Protein AF-A0A377K2G5-F1 (afdb_monomer)

Radius of gyration: 17.5 Å; Cα contacts (8 Å, |Δi|>4): 407; chains: 1; bounding box: 40×29×50 Å

Secondary structure (DSSP, 8-state):
-EEEEEEEEEEEE-SSEEEEEEEEEEEETTEEEEEEEEEEEEEETTEEEEEEEEEEEETTT--EEEEEEEEEE-SSEEEEEEEEEE-S--EE-SSSTT-EE-PPEEEEEEEEEEETTEEEEEEEEEEEEEESSSB-SS-TT--BSS-EEEEEEEEE-SS-GGGGTT--------

Structure (mmCIF, N/CA/C/O backbone):
data_AF-A0A377K2G5-F1
#
_entry.id   AF-A0A377K2G5-F1
#
loop_
_atom_site.group_PDB
_atom_site.id
_atom_site.type_symbol
_atom_site.label_atom_id
_atom_site.label_alt_id
_atom_site.label_comp_id
_atom_site.label_asym_id
_atom_site.label_entity_id
_atom_site.label_seq_id
_atom_site.pdbx_PDB_ins_code
_atom_site.Cartn_x
_atom_site.Cartn_y
_atom_site.Cartn_z
_atom_site.occupancy
_atom_site.B_iso_or_equiv
_atom_site.auth_seq_id
_atom_site.auth_comp_id
_atom_site.auth_asym_id
_atom_site.auth_atom_id
_atom_site.pdbx_PDB_model_num
ATOM 1 N N . MET A 1 1 ? 7.439 -17.590 -8.829 1.00 48.62 1 MET A N 1
ATOM 2 C CA . MET A 1 1 ? 6.974 -17.531 -7.420 1.00 48.62 1 MET A CA 1
ATOM 3 C C . MET A 1 1 ? 7.293 -16.149 -6.882 1.00 48.62 1 MET A C 1
ATOM 5 O O . MET A 1 1 ? 8.394 -15.680 -7.134 1.00 48.62 1 MET A O 1
ATOM 9 N N . ALA A 1 2 ? 6.347 -15.496 -6.206 1.00 64.44 2 ALA A N 1
ATOM 10 C CA . ALA A 1 2 ? 6.585 -14.208 -5.560 1.00 64.44 2 ALA A CA 1
ATOM 11 C C . ALA A 1 2 ? 6.796 -14.430 -4.058 1.00 64.44 2 ALA A C 1
ATOM 13 O O . ALA A 1 2 ? 6.023 -15.157 -3.435 1.00 64.44 2 ALA A O 1
ATOM 14 N N . VAL A 1 3 ? 7.843 -13.834 -3.496 1.00 78.94 3 VAL A N 1
ATOM 15 C CA . VAL A 1 3 ? 8.114 -13.842 -2.054 1.00 78.94 3 VAL A CA 1
ATOM 16 C C . VAL A 1 3 ? 8.056 -12.401 -1.579 1.00 78.94 3 VAL A C 1
ATOM 18 O O . VAL A 1 3 ? 8.790 -11.568 -2.105 1.00 78.94 3 VAL A O 1
ATOM 21 N N . SER A 1 4 ? 7.208 -12.105 -0.596 1.00 80.94 4 SER A N 1
ATOM 22 C CA . SER A 1 4 ? 7.177 -10.804 0.068 1.00 80.94 4 SER A CA 1
ATOM 23 C C . SER A 1 4 ? 7.434 -10.959 1.561 1.00 80.94 4 SER A C 1
ATOM 25 O O . SER A 1 4 ? 6.987 -11.911 2.204 1.00 80.94 4 SER A O 1
ATOM 27 N N . ILE A 1 5 ? 8.195 -10.018 2.103 1.00 86.38 5 ILE A N 1
ATOM 28 C CA . ILE A 1 5 ? 8.356 -9.805 3.532 1.00 86.38 5 ILE A CA 1
ATOM 29 C C . ILE A 1 5 ? 7.868 -8.399 3.798 1.00 86.38 5 ILE A C 1
ATOM 31 O O . ILE A 1 5 ? 8.354 -7.447 3.191 1.00 86.38 5 ILE A O 1
ATOM 35 N N . ASP A 1 6 ? 6.950 -8.270 4.739 1.00 84.69 6 ASP A N 1
ATOM 36 C CA . ASP A 1 6 ? 6.413 -6.989 5.131 1.00 84.69 6 ASP A CA 1
ATOM 37 C C . ASP A 1 6 ? 6.480 -6.840 6.660 1.00 84.69 6 ASP A C 1
ATOM 39 O O . ASP A 1 6 ? 6.097 -7.732 7.419 1.00 84.69 6 ASP A O 1
ATOM 43 N N . TYR A 1 7 ? 6.965 -5.693 7.124 1.00 87.94 7 TYR A N 1
ATOM 44 C CA . TYR A 1 7 ? 7.217 -5.389 8.524 1.00 87.94 7 TYR A CA 1
ATOM 45 C C . TYR A 1 7 ? 6.561 -4.063 8.908 1.00 87.94 7 TYR A C 1
ATOM 47 O O . TYR A 1 7 ? 6.755 -3.044 8.249 1.00 87.94 7 TYR A O 1
ATOM 55 N N . PHE A 1 8 ? 5.779 -4.076 9.985 1.00 89.44 8 PHE A N 1
ATOM 56 C CA . PHE A 1 8 ? 5.066 -2.913 10.509 1.00 89.44 8 PHE A CA 1
ATOM 57 C C . PHE A 1 8 ? 5.614 -2.573 11.894 1.00 89.44 8 PHE A C 1
ATOM 59 O O . PHE A 1 8 ? 5.631 -3.429 12.779 1.00 89.44 8 PHE A O 1
ATOM 66 N N . VAL A 1 9 ? 6.039 -1.326 12.077 1.00 90.38 9 VAL A N 1
ATOM 67 C CA . VAL A 1 9 ? 6.668 -0.831 13.303 1.00 90.38 9 VAL A CA 1
ATOM 68 C C . VAL A 1 9 ? 5.844 0.329 13.855 1.00 90.38 9 VAL A C 1
ATOM 70 O O . VAL A 1 9 ? 5.909 1.423 13.292 1.00 90.38 9 VAL A O 1
ATOM 73 N N . PRO A 1 10 ? 5.071 0.130 14.936 1.00 91.38 10 PRO A N 1
ATOM 74 C CA . PRO A 1 10 ? 4.433 1.231 15.644 1.00 91.38 10 PRO A CA 1
ATOM 75 C C . PRO A 1 10 ? 5.476 1.935 16.523 1.00 91.38 10 PRO A C 1
ATOM 77 O O . PRO A 1 10 ? 6.018 1.340 17.451 1.00 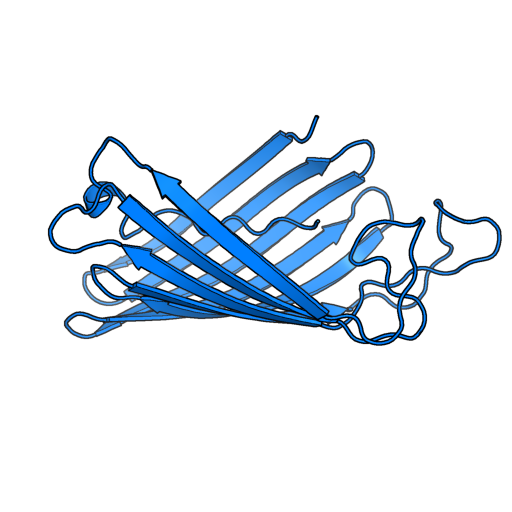91.38 10 PRO A O 1
ATOM 80 N N . TRP A 1 11 ? 5.774 3.200 16.231 1.00 87.06 11 TRP A N 1
ATOM 81 C CA . TRP A 1 11 ? 6.692 4.016 17.043 1.00 87.06 11 TRP A CA 1
ATOM 82 C C . TRP A 1 11 ? 6.002 4.598 18.263 1.00 87.06 11 TRP A C 1
ATOM 84 O O . TRP A 1 11 ? 6.599 4.760 19.324 1.00 87.06 11 TRP A O 1
ATOM 94 N N . TYR A 1 12 ? 4.736 4.944 18.076 1.00 87.50 12 TYR A N 1
ATOM 95 C CA . TYR A 1 12 ? 3.894 5.520 19.096 1.00 87.50 12 TYR A CA 1
ATOM 96 C C . TYR A 1 12 ? 2.499 4.954 18.913 1.00 87.50 12 TYR A C 1
ATOM 98 O O . TYR A 1 12 ? 1.933 5.044 17.823 1.00 87.50 12 TYR A O 1
ATOM 106 N N . ASP A 1 13 ? 1.981 4.359 19.976 1.00 88.88 13 ASP A N 1
ATOM 107 C CA . ASP A 1 13 ? 0.672 3.730 20.021 1.00 88.88 13 ASP A CA 1
ATOM 108 C C . ASP A 1 13 ? -0.001 4.165 21.322 1.00 88.88 13 ASP A C 1
ATOM 110 O O . ASP A 1 13 ? 0.476 3.869 22.421 1.00 88.88 13 ASP A O 1
ATOM 114 N N . ASN A 1 14 ? -1.067 4.948 21.194 1.00 87.62 14 ASN A N 1
ATOM 115 C CA . ASN A 1 14 ? -1.948 5.283 22.300 1.00 87.62 14 ASN A CA 1
ATOM 116 C C . ASN A 1 14 ? -3.401 4.933 21.920 1.00 87.62 14 ASN A C 1
ATOM 118 O O . ASN A 1 14 ? -3.682 4.454 20.825 1.00 87.62 14 ASN A O 1
ATOM 122 N N . GLN A 1 15 ? -4.360 5.193 22.812 1.00 82.69 15 GLN A N 1
ATOM 123 C CA . GLN A 1 15 ? -5.760 4.820 22.562 1.00 82.69 15 GLN A CA 1
ATOM 124 C C . GLN A 1 15 ? -6.382 5.504 21.323 1.00 82.69 15 GLN A C 1
ATOM 126 O O . GLN A 1 15 ? -7.324 4.967 20.737 1.00 82.69 15 GLN A O 1
ATOM 131 N N . THR A 1 16 ? -5.869 6.664 20.903 1.00 88.19 16 THR A N 1
ATOM 132 C CA . THR A 1 16 ? -6.440 7.494 19.833 1.00 88.19 16 THR A CA 1
ATOM 133 C C . THR A 1 16 ? -5.585 7.584 18.575 1.00 88.19 16 THR A C 1
ATOM 135 O O . THR A 1 16 ? -6.141 7.809 17.512 1.00 88.19 16 THR A O 1
ATOM 138 N N . THR A 1 17 ? -4.272 7.397 18.641 1.00 91.12 17 THR A N 1
ATOM 139 C CA . THR A 1 17 ? -3.341 7.679 17.548 1.00 91.12 17 THR A CA 1
ATOM 140 C C . THR A 1 17 ? -2.221 6.651 17.503 1.00 91.12 17 THR A C 1
ATOM 142 O O . THR A 1 17 ? -1.568 6.379 18.511 1.00 91.12 17 THR A O 1
ATOM 145 N N . VAL A 1 18 ? -1.935 6.162 16.297 1.00 92.94 18 VAL A N 1
ATOM 146 C CA . VAL A 1 18 ? -0.789 5.302 16.001 1.00 92.94 18 VAL A CA 1
ATOM 147 C C . VAL A 1 18 ? 0.075 5.959 14.934 1.00 92.94 18 VAL A C 1
ATOM 149 O O . VAL A 1 18 ? -0.397 6.195 13.822 1.00 92.94 18 VAL A O 1
ATOM 152 N N . TYR A 1 19 ? 1.344 6.208 15.245 1.00 92.94 19 TYR A N 1
ATOM 153 C CA . TYR A 1 19 ? 2.365 6.553 14.254 1.00 92.94 19 TYR A CA 1
ATOM 154 C C . TYR A 1 19 ? 3.186 5.313 13.938 1.00 92.94 19 TYR A C 1
ATOM 156 O O . TYR A 1 19 ? 3.702 4.653 14.844 1.00 92.94 19 TYR A O 1
ATOM 164 N N . PHE A 1 20 ? 3.330 4.997 12.656 1.00 91.81 20 PHE A N 1
ATOM 165 C CA . PHE A 1 20 ? 3.984 3.768 12.234 1.00 91.81 20 PHE A CA 1
ATOM 166 C C . PHE A 1 20 ? 4.911 3.969 11.041 1.00 91.81 20 PHE A C 1
ATOM 168 O O . PHE A 1 20 ? 4.703 4.845 10.201 1.00 91.81 20 PHE A O 1
ATOM 175 N N . SER A 1 21 ? 5.916 3.101 10.960 1.00 91.88 21 SER A N 1
ATOM 176 C CA . SER A 1 21 ? 6.635 2.823 9.722 1.00 91.88 21 SER A CA 1
ATOM 177 C C . SER A 1 21 ? 6.248 1.456 9.194 1.00 91.88 21 SER A C 1
ATOM 179 O O . SER A 1 21 ? 6.021 0.519 9.959 1.00 91.88 21 SER A O 1
ATOM 181 N N . GLN A 1 22 ? 6.232 1.329 7.878 1.00 89.94 22 GLN A N 1
ATOM 182 C CA . GLN A 1 22 ? 6.083 0.055 7.202 1.00 89.94 22 GLN A CA 1
ATOM 183 C C . GLN A 1 22 ? 7.254 -0.136 6.248 1.00 89.94 22 GLN A C 1
ATOM 185 O O . GLN A 1 22 ? 7.618 0.764 5.502 1.00 89.94 22 GLN A O 1
ATOM 190 N N . PHE A 1 23 ? 7.840 -1.320 6.279 1.00 89.50 23 PHE A N 1
ATOM 191 C CA . PHE A 1 23 ? 8.913 -1.723 5.387 1.00 89.50 23 PHE A CA 1
ATOM 192 C C . PHE A 1 23 ? 8.463 -2.984 4.686 1.00 89.50 23 PHE A C 1
ATOM 194 O O . PHE A 1 23 ? 7.908 -3.876 5.319 1.00 89.50 23 PHE A O 1
ATOM 201 N N . SER A 1 24 ? 8.690 -3.079 3.391 1.00 86.75 24 SER A N 1
ATOM 202 C CA . SER A 1 24 ? 8.436 -4.311 2.662 1.00 86.75 24 SER A CA 1
ATOM 203 C C . SER A 1 24 ? 9.525 -4.545 1.640 1.00 86.75 24 SER A C 1
ATOM 205 O O . SER A 1 24 ? 10.091 -3.604 1.090 1.00 86.75 24 SER A O 1
ATOM 207 N N . ALA A 1 25 ? 9.834 -5.809 1.413 1.00 86.38 25 ALA A N 1
ATOM 208 C CA . ALA A 1 25 ? 10.708 -6.252 0.352 1.00 86.38 25 ALA A CA 1
ATOM 209 C C . ALA A 1 25 ? 10.004 -7.403 -0.348 1.00 86.38 25 ALA A C 1
ATOM 211 O O . ALA A 1 25 ? 9.633 -8.393 0.284 1.00 86.38 25 ALA A O 1
ATOM 212 N N . GLN A 1 26 ? 9.804 -7.265 -1.648 1.00 85.00 26 GLN A N 1
ATOM 213 C CA . GLN A 1 26 ? 9.188 -8.291 -2.466 1.00 85.00 26 GLN A CA 1
ATOM 214 C C . GLN A 1 26 ? 10.101 -8.643 -3.632 1.00 85.00 26 GLN A C 1
ATOM 216 O O . GLN A 1 26 ? 10.696 -7.772 -4.268 1.00 85.00 26 GLN A O 1
ATOM 221 N N . ARG A 1 27 ? 10.188 -9.938 -3.917 1.00 81.06 27 ARG A N 1
ATOM 222 C CA . ARG A 1 27 ? 10.792 -10.464 -5.131 1.00 81.06 27 ARG A CA 1
ATOM 223 C C . ARG A 1 27 ? 9.708 -11.136 -5.949 1.00 81.06 27 ARG A C 1
ATOM 225 O O . ARG A 1 27 ? 9.109 -12.113 -5.494 1.00 81.06 27 ARG A O 1
ATOM 232 N N . LYS A 1 28 ? 9.466 -10.620 -7.147 1.00 71.00 28 LYS A N 1
ATOM 233 C CA . LYS A 1 28 ? 8.559 -11.212 -8.126 1.00 71.00 28 LYS A CA 1
ATOM 234 C C . LYS A 1 28 ? 9.368 -11.483 -9.384 1.00 71.00 28 LYS A C 1
ATOM 236 O O . LYS A 1 28 ? 9.888 -10.547 -9.978 1.00 71.00 28 LYS A O 1
ATOM 241 N N . GLU A 1 29 ? 9.491 -12.765 -9.726 1.00 74.56 29 GLU A N 1
ATOM 242 C CA . GLU A 1 29 ? 10.355 -13.226 -10.822 1.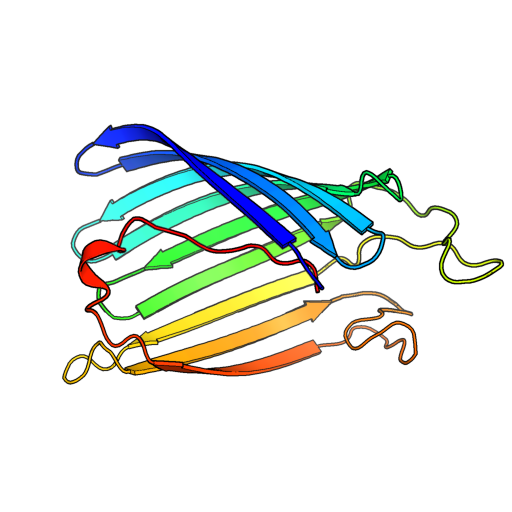00 74.56 29 GLU A CA 1
ATOM 243 C C . GLU A 1 29 ? 11.792 -12.716 -10.599 1.00 74.56 29 GLU A C 1
ATOM 245 O O . GLU A 1 29 ? 12.421 -13.110 -9.606 1.00 74.56 29 GLU A O 1
ATOM 250 N N . ASP A 1 30 ? 12.263 -11.789 -11.436 1.00 72.62 30 ASP A N 1
ATOM 251 C CA . ASP A 1 30 ? 13.603 -11.192 -11.364 1.00 72.62 30 ASP A CA 1
ATOM 252 C C . ASP A 1 30 ? 13.627 -9.745 -10.840 1.00 72.62 30 ASP A C 1
ATOM 254 O O . ASP A 1 30 ? 14.697 -9.163 -10.633 1.00 72.62 30 ASP A O 1
ATOM 258 N N . ARG A 1 31 ? 12.462 -9.166 -10.520 1.00 73.75 31 ARG A N 1
ATOM 259 C CA . ARG A 1 31 ? 12.367 -7.817 -9.946 1.00 73.75 31 ARG A CA 1
ATOM 260 C C . ARG A 1 31 ? 12.381 -7.873 -8.424 1.00 73.75 31 ARG A C 1
ATOM 262 O O . ARG A 1 31 ? 11.553 -8.543 -7.800 1.00 73.75 31 ARG A O 1
ATOM 269 N N . THR A 1 32 ? 13.319 -7.145 -7.823 1.00 82.50 32 THR A N 1
ATOM 270 C CA . THR A 1 32 ? 13.391 -6.936 -6.372 1.00 82.50 32 THR A CA 1
ATOM 271 C C . THR A 1 32 ? 12.957 -5.515 -6.053 1.00 82.50 32 THR A C 1
ATOM 273 O O . THR A 1 32 ? 13.634 -4.556 -6.411 1.00 82.50 32 THR A O 1
ATOM 276 N N . ILE A 1 33 ? 11.834 -5.378 -5.355 1.00 84.12 33 ILE A N 1
ATOM 277 C CA . ILE A 1 33 ? 11.245 -4.084 -5.011 1.00 84.12 33 ILE A CA 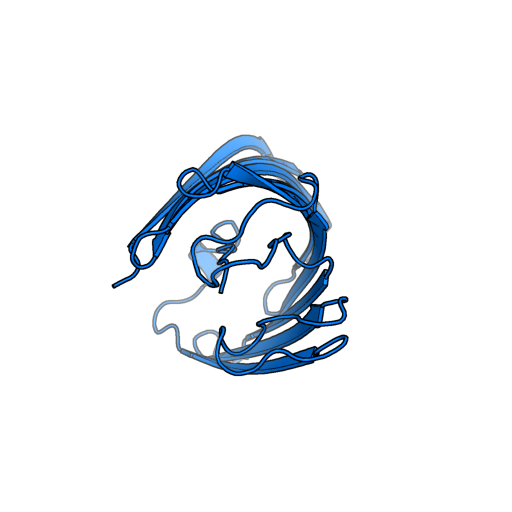1
ATOM 278 C C . ILE A 1 33 ? 11.242 -3.950 -3.494 1.00 84.12 33 ILE A C 1
ATOM 280 O O . ILE A 1 33 ? 10.721 -4.816 -2.789 1.00 84.12 33 ILE A O 1
ATOM 284 N N . GLY A 1 34 ? 11.817 -2.863 -2.992 1.00 86.31 34 GLY A N 1
ATOM 285 C CA . GLY A 1 34 ? 11.675 -2.463 -1.599 1.00 86.31 34 GLY A CA 1
ATOM 286 C C . GLY A 1 34 ? 10.742 -1.273 -1.480 1.00 86.31 34 GLY A C 1
ATOM 287 O O . GLY A 1 34 ? 10.784 -0.366 -2.304 1.00 86.31 34 GLY A O 1
ATOM 288 N N . ASN A 1 35 ? 9.930 -1.251 -0.432 1.00 87.31 35 ASN A N 1
ATOM 289 C CA . ASN A 1 35 ? 9.045 -0.135 -0.138 1.00 87.31 35 ASN A CA 1
ATOM 290 C C . ASN A 1 35 ? 9.241 0.278 1.319 1.00 87.31 35 ASN A C 1
ATOM 292 O O . ASN A 1 35 ? 9.252 -0.562 2.224 1.00 87.31 35 ASN A O 1
ATOM 296 N N . ILE A 1 36 ? 9.384 1.577 1.545 1.00 90.38 36 ILE A N 1
ATOM 297 C CA . ILE A 1 36 ? 9.439 2.185 2.872 1.00 90.38 36 ILE A CA 1
ATOM 298 C C . ILE A 1 36 ? 8.296 3.177 2.988 1.00 90.38 36 ILE A C 1
ATOM 300 O O . ILE A 1 36 ? 8.090 4.002 2.106 1.00 90.38 36 ILE A O 1
ATOM 304 N N . GLY A 1 37 ? 7.549 3.107 4.078 1.00 90.69 37 GLY A N 1
ATOM 305 C CA . GLY A 1 37 ? 6.415 3.975 4.309 1.00 90.69 37 GLY A CA 1
ATOM 306 C C . GLY A 1 37 ? 6.328 4.480 5.729 1.00 90.69 37 GLY A C 1
ATOM 307 O O . GLY A 1 37 ? 6.819 3.861 6.675 1.00 90.69 37 GLY A O 1
ATOM 308 N N . LEU A 1 38 ? 5.674 5.624 5.853 1.00 93.62 38 LEU A N 1
ATOM 309 C CA . LEU A 1 38 ? 5.323 6.269 7.104 1.00 93.62 38 LEU A CA 1
ATOM 310 C C . LEU A 1 38 ? 3.831 6.541 7.089 1.00 93.62 38 LEU A C 1
ATOM 312 O O . LEU A 1 38 ? 3.272 6.913 6.060 1.00 93.62 38 LEU A O 1
ATOM 316 N N . GLY A 1 39 ? 3.185 6.383 8.231 1.00 93.56 39 GLY A N 1
ATOM 317 C CA . GLY A 1 39 ? 1.772 6.676 8.330 1.00 93.56 39 GLY A CA 1
ATOM 318 C C . GLY A 1 39 ? 1.333 7.032 9.732 1.00 93.56 39 GLY A C 1
ATOM 319 O O . GLY A 1 39 ? 2.030 6.814 10.726 1.00 93.56 39 GLY A O 1
ATOM 320 N N . VAL A 1 40 ? 0.137 7.597 9.777 1.00 93.69 40 VAL A N 1
ATOM 321 C CA . VAL A 1 40 ? -0.587 7.912 10.996 1.00 93.69 40 VAL A CA 1
ATOM 322 C C . VAL A 1 40 ? -1.991 7.347 10.879 1.00 93.69 40 VAL A C 1
ATOM 324 O O . VAL A 1 40 ? -2.621 7.441 9.826 1.00 93.69 40 VAL A O 1
ATOM 327 N N . ARG A 1 41 ? -2.483 6.751 11.960 1.00 94.50 41 ARG A N 1
ATOM 328 C CA . ARG A 1 41 ? -3.879 6.344 12.121 1.00 94.50 41 ARG A CA 1
ATOM 329 C C . ARG A 1 41 ? -4.451 7.021 13.349 1.00 94.50 41 ARG A C 1
ATOM 331 O O . ARG A 1 41 ? -3.781 7.090 14.372 1.00 94.50 41 ARG A O 1
ATOM 338 N N . TYR A 1 42 ? -5.677 7.495 13.235 1.00 93.12 42 TYR A N 1
ATOM 339 C CA . TYR A 1 42 ? -6.432 8.164 14.273 1.00 93.12 42 TYR A CA 1
ATOM 340 C C . TYR A 1 42 ? -7.767 7.448 14.475 1.00 93.12 42 TYR A C 1
ATOM 342 O O . TYR A 1 42 ? -8.566 7.325 13.546 1.00 93.12 42 TYR A O 1
ATOM 350 N N . ASN A 1 43 ? -8.005 6.974 15.691 1.00 91.00 43 ASN A N 1
ATOM 351 C CA . ASN A 1 43 ? -9.263 6.395 16.125 1.00 91.00 43 ASN A CA 1
ATOM 352 C C . ASN A 1 43 ? -10.210 7.520 16.556 1.00 91.00 43 ASN A C 1
ATOM 354 O O . ASN A 1 43 ? -9.949 8.238 17.522 1.00 91.00 43 ASN A O 1
ATOM 358 N N . PHE A 1 44 ? -11.334 7.631 15.858 1.00 87.31 44 PHE A N 1
ATOM 359 C CA . PHE A 1 44 ? -12.426 8.543 16.160 1.00 87.31 44 PHE A CA 1
ATOM 360 C C . PHE A 1 44 ? -13.721 7.744 16.344 1.00 87.31 44 PHE A C 1
ATOM 362 O O . PHE A 1 44 ? -14.355 7.335 15.370 1.00 87.31 44 PHE A O 1
ATOM 369 N N . ASP A 1 45 ? -14.105 7.513 17.603 1.00 88.69 45 ASP A N 1
ATOM 370 C CA . ASP A 1 45 ? -15.252 6.674 17.979 1.00 88.69 45 ASP A CA 1
ATOM 371 C C . ASP A 1 45 ? -15.173 5.273 17.328 1.00 88.69 45 ASP A C 1
ATOM 373 O O . ASP A 1 45 ? -14.276 4.486 17.643 1.00 88.69 45 ASP A O 1
ATOM 377 N N . LYS A 1 46 ? -16.070 4.957 16.387 1.00 86.81 46 LYS A N 1
ATOM 378 C CA . LYS A 1 46 ? -16.103 3.676 15.657 1.00 86.81 46 LYS A CA 1
ATOM 379 C C . LYS A 1 46 ? -15.294 3.675 14.362 1.00 86.81 46 LYS A C 1
ATOM 381 O O . LYS A 1 46 ? -15.251 2.651 13.674 1.00 86.81 46 LYS A O 1
ATOM 386 N N . TYR A 1 47 ? -14.682 4.801 14.018 1.00 90.00 47 TYR A N 1
ATOM 387 C CA . TYR A 1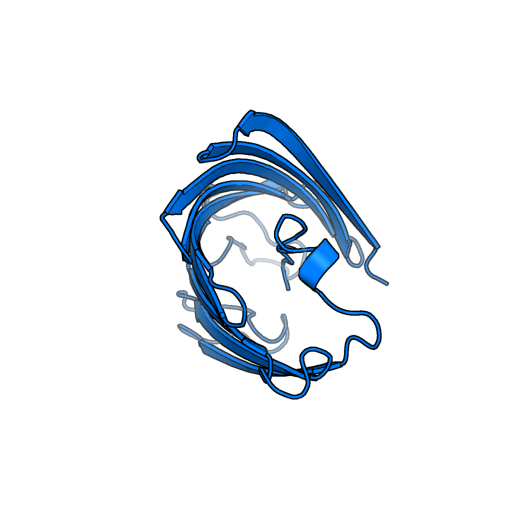 47 ? -13.918 4.976 12.794 1.00 90.00 47 TYR A CA 1
ATOM 388 C C . TYR A 1 47 ? -12.425 5.038 13.090 1.00 90.00 47 TYR A C 1
ATOM 390 O O . TYR A 1 47 ? -11.993 5.558 14.114 1.00 90.00 47 TYR A O 1
ATOM 398 N N . LEU A 1 48 ? -11.631 4.531 12.160 1.00 93.00 48 LEU A N 1
ATOM 399 C CA . LEU A 1 48 ? -10.192 4.721 12.117 1.00 93.00 48 LEU A CA 1
ATOM 400 C C . LEU A 1 48 ? -9.877 5.418 10.802 1.00 93.00 48 LEU A C 1
ATOM 402 O O . LEU A 1 48 ? -10.141 4.877 9.732 1.00 93.00 48 LEU A O 1
ATOM 406 N N . LEU A 1 49 ? -9.342 6.627 10.886 1.00 94.19 49 LEU A N 1
ATOM 407 C CA . LEU A 1 49 ? -8.889 7.392 9.733 1.00 94.19 49 LEU A CA 1
ATOM 408 C C . LEU A 1 49 ? -7.372 7.345 9.685 1.00 94.19 49 LEU A C 1
ATOM 410 O O . LEU A 1 49 ? -6.720 7.430 10.719 1.00 94.19 49 LEU A O 1
ATOM 414 N N . GLY A 1 50 ? -6.793 7.208 8.505 1.00 93.94 50 GLY A N 1
ATOM 415 C CA . GLY A 1 50 ? -5.353 7.124 8.357 1.00 93.94 50 GLY A CA 1
ATOM 416 C C . GLY A 1 50 ? -4.858 7.820 7.110 1.00 93.94 50 GLY A C 1
ATOM 417 O O . GLY A 1 50 ? -5.577 7.962 6.124 1.00 93.94 50 GLY A O 1
ATOM 418 N N . GLY A 1 51 ? -3.609 8.249 7.175 1.00 94.00 51 GLY A N 1
ATOM 419 C CA . GLY A 1 51 ? -2.850 8.730 6.036 1.00 94.00 51 GLY A CA 1
ATOM 420 C C . GLY A 1 51 ? -1.499 8.039 6.029 1.00 94.00 51 GLY A C 1
ATOM 421 O O . GLY A 1 51 ? -0.904 7.823 7.088 1.00 94.00 51 GLY A O 1
ATOM 422 N N . ASN A 1 52 ? -1.021 7.680 4.850 1.00 92.75 52 ASN A N 1
ATOM 423 C CA . ASN A 1 52 ? 0.273 7.051 4.676 1.00 92.75 52 ASN A CA 1
ATOM 424 C C . ASN A 1 52 ? 0.985 7.616 3.440 1.00 92.75 52 ASN A C 1
ATOM 426 O O . ASN A 1 52 ? 0.373 8.116 2.496 1.00 92.75 52 ASN A O 1
ATOM 430 N N . ILE A 1 53 ? 2.307 7.579 3.489 1.00 89.69 53 ILE A N 1
ATOM 431 C CA . ILE A 1 53 ? 3.193 7.907 2.385 1.00 89.69 53 ILE A CA 1
ATOM 432 C C . ILE A 1 53 ? 4.159 6.747 2.223 1.00 89.69 53 ILE A C 1
ATOM 434 O O . ILE A 1 53 ? 4.718 6.261 3.206 1.00 89.69 53 ILE A O 1
ATOM 438 N N . PHE A 1 54 ? 4.345 6.310 0.988 1.00 89.38 54 PHE A N 1
ATOM 439 C CA . PHE A 1 54 ? 5.223 5.214 0.623 1.00 89.38 54 PHE A CA 1
ATOM 440 C C . PHE A 1 54 ? 6.219 5.678 -0.423 1.00 89.38 54 PHE A C 1
ATOM 442 O O . PHE A 1 54 ? 5.893 6.443 -1.327 1.00 89.38 54 PHE A O 1
ATOM 449 N N . TYR A 1 55 ? 7.442 5.202 -0.292 1.00 86.56 55 TYR A N 1
ATOM 450 C CA . TYR A 1 55 ? 8.482 5.327 -1.285 1.00 86.56 55 TYR A CA 1
ATOM 451 C C . TYR A 1 55 ? 8.868 3.923 -1.731 1.00 86.56 55 TYR A C 1
ATOM 453 O O . TYR A 1 55 ? 9.400 3.133 -0.946 1.00 86.56 55 TYR A O 1
ATOM 461 N N . ASP A 1 56 ? 8.593 3.641 -2.996 1.00 84.56 56 ASP A N 1
ATOM 462 C CA . ASP A 1 56 ? 8.874 2.365 -3.629 1.00 84.56 56 ASP A CA 1
ATOM 463 C C . ASP A 1 56 ? 10.142 2.514 -4.472 1.00 84.56 56 ASP A C 1
ATOM 465 O O . ASP A 1 56 ? 10.286 3.459 -5.261 1.00 84.56 56 ASP A O 1
ATOM 469 N N . TYR A 1 57 ? 11.054 1.562 -4.318 1.00 83.69 57 TYR A N 1
ATOM 470 C CA . TYR A 1 57 ? 12.302 1.484 -5.056 1.00 83.69 57 TYR A CA 1
ATOM 471 C C . TYR A 1 57 ? 12.441 0.112 -5.705 1.00 83.69 57 TYR A C 1
ATOM 473 O O . TYR A 1 57 ? 12.534 -0.909 -5.020 1.00 83.69 57 TYR A O 1
ATOM 481 N N . ASP A 1 58 ? 12.485 0.096 -7.033 1.00 82.12 58 ASP A N 1
ATOM 482 C CA . ASP A 1 58 ? 12.871 -1.088 -7.792 1.00 82.12 58 ASP A CA 1
ATOM 483 C C . ASP A 1 58 ? 14.404 -1.161 -7.823 1.00 82.12 58 ASP A C 1
ATOM 485 O O . ASP A 1 58 ? 15.060 -0.318 -8.436 1.00 82.12 58 ASP A O 1
ATOM 489 N N . PHE A 1 59 ? 14.987 -2.141 -7.130 1.00 77.19 59 PHE A N 1
ATOM 490 C CA . PHE A 1 59 ? 16.437 -2.342 -7.090 1.00 77.19 59 PHE A CA 1
ATOM 491 C C . PHE A 1 59 ? 16.987 -2.952 -8.375 1.00 77.19 59 PHE A C 1
ATOM 493 O O . PHE A 1 59 ? 18.164 -2.750 -8.660 1.00 77.19 59 PHE A O 1
ATOM 500 N N . THR A 1 60 ? 16.160 -3.676 -9.130 1.00 73.75 60 THR A N 1
ATOM 501 C CA . THR A 1 60 ? 16.577 -4.305 -10.383 1.00 73.75 60 THR A CA 1
ATOM 502 C C . THR A 1 60 ? 16.661 -3.253 -11.487 1.00 73.75 60 THR A C 1
ATOM 504 O O . THR A 1 60 ? 17.689 -3.146 -12.141 1.00 73.75 60 THR A O 1
ATOM 507 N N . ARG A 1 61 ? 15.631 -2.406 -11.633 1.00 67.94 61 ARG A N 1
ATOM 508 C CA . ARG A 1 61 ? 15.546 -1.421 -12.737 1.00 67.94 61 ARG A CA 1
ATOM 509 C C . ARG A 1 61 ? 15.769 0.037 -12.335 1.00 67.94 61 ARG A C 1
ATOM 511 O O . ARG A 1 61 ? 15.789 0.954 -13.153 1.00 67.94 61 ARG A O 1
ATOM 518 N N . GLY A 1 62 ? 15.938 0.298 -11.043 1.00 73.06 62 GLY A N 1
ATOM 519 C CA . GLY A 1 62 ? 16.219 1.634 -10.518 1.00 73.06 62 GLY A CA 1
ATOM 520 C C . GLY A 1 62 ? 15.048 2.617 -10.619 1.00 73.06 62 GLY A C 1
ATOM 521 O O . GLY A 1 62 ? 15.283 3.832 -10.587 1.00 73.06 62 GLY A O 1
ATOM 522 N N . HIS A 1 63 ? 13.809 2.145 -10.774 1.00 77.50 63 HIS A N 1
ATOM 523 C CA . HIS A 1 63 ? 12.623 3.003 -10.781 1.00 77.50 63 HIS A CA 1
ATOM 524 C C . HIS A 1 63 ? 12.218 3.437 -9.377 1.00 77.50 63 HIS A C 1
ATOM 526 O O . HIS A 1 63 ? 12.425 2.730 -8.391 1.00 77.50 63 HIS A O 1
ATOM 532 N N . ARG A 1 64 ? 11.636 4.637 -9.302 1.00 80.06 64 ARG A N 1
ATOM 533 C CA . ARG A 1 64 ? 11.230 5.277 -8.050 1.00 80.06 64 ARG A CA 1
ATOM 534 C C . ARG A 1 64 ? 9.784 5.710 -8.155 1.00 80.06 64 ARG A C 1
ATOM 536 O O . ARG A 1 64 ? 9.415 6.419 -9.097 1.00 80.06 64 ARG A O 1
ATOM 543 N N . ARG A 1 65 ? 8.977 5.346 -7.166 1.00 84.19 65 ARG A N 1
ATOM 544 C CA . ARG A 1 65 ? 7.575 5.757 -7.091 1.00 84.19 65 ARG A CA 1
ATOM 545 C C . ARG A 1 65 ? 7.252 6.273 -5.701 1.00 84.19 65 ARG A C 1
ATOM 547 O O . ARG A 1 65 ? 7.716 5.730 -4.706 1.00 84.19 65 ARG A O 1
ATOM 554 N N . LEU A 1 66 ? 6.450 7.327 -5.656 1.00 85.12 66 LEU A N 1
ATOM 555 C CA . LEU A 1 66 ? 5.837 7.817 -4.435 1.00 85.12 66 LEU A CA 1
ATOM 556 C C . LEU A 1 66 ? 4.377 7.374 -4.403 1.00 85.12 66 LEU A C 1
ATOM 558 O O . LEU A 1 66 ? 3.636 7.616 -5.356 1.00 85.12 66 LEU A O 1
ATOM 562 N N . GLY A 1 67 ? 3.970 6.746 -3.312 1.00 87.31 67 GLY A N 1
ATOM 563 C CA . GLY A 1 67 ? 2.583 6.453 -2.992 1.00 87.31 67 GLY A CA 1
ATOM 564 C C . GLY A 1 67 ? 2.080 7.406 -1.916 1.00 87.31 67 GLY A C 1
ATOM 565 O O . GLY A 1 67 ? 2.765 7.638 -0.923 1.00 87.31 67 GLY A O 1
ATOM 566 N N . LEU A 1 68 ? 0.882 7.947 -2.094 1.00 89.12 68 LEU A N 1
ATOM 567 C CA . LEU A 1 68 ? 0.132 8.629 -1.043 1.00 89.12 68 LEU A CA 1
ATOM 568 C C . LEU A 1 68 ? -1.170 7.871 -0.837 1.00 89.12 68 LEU A C 1
ATOM 570 O O . LEU A 1 68 ? -1.918 7.697 -1.795 1.00 89.12 68 LEU A O 1
ATOM 574 N N . GLY A 1 69 ? -1.443 7.436 0.385 1.00 92.00 69 GLY A N 1
ATOM 575 C CA . GLY A 1 69 ? -2.653 6.698 0.714 1.00 92.00 69 GLY A CA 1
ATOM 576 C C . GLY A 1 69 ? -3.449 7.359 1.825 1.00 92.00 69 GLY A C 1
ATOM 577 O O . GLY A 1 69 ? -2.909 7.987 2.738 1.00 92.00 69 GLY A O 1
ATOM 578 N N . ALA A 1 70 ? -4.760 7.195 1.741 1.00 93.75 70 ALA A N 1
ATOM 579 C CA . ALA A 1 70 ? -5.704 7.537 2.787 1.00 93.75 70 ALA A CA 1
ATOM 580 C C . ALA A 1 70 ? -6.547 6.306 3.121 1.00 93.75 70 ALA A C 1
ATOM 582 O O . ALA A 1 70 ? -6.942 5.544 2.239 1.00 93.75 70 ALA A O 1
ATOM 583 N N . GLU A 1 71 ? -6.833 6.117 4.401 1.00 93.31 71 GLU A N 1
ATOM 584 C CA . GLU A 1 71 ? -7.556 4.970 4.939 1.00 93.31 71 GLU A CA 1
ATOM 585 C C . GLU A 1 71 ? -8.741 5.464 5.778 1.00 93.31 71 GLU A C 1
ATOM 587 O O . GLU A 1 71 ? -8.619 6.418 6.543 1.00 93.31 71 GLU A O 1
ATOM 592 N N . ALA A 1 72 ? -9.892 4.809 5.646 1.00 93.75 72 ALA A N 1
ATOM 593 C CA . ALA A 1 72 ? -11.066 5.033 6.481 1.00 93.75 72 ALA A CA 1
ATOM 594 C C . ALA A 1 72 ? -11.724 3.688 6.797 1.00 93.75 72 ALA A C 1
ATOM 596 O O . ALA A 1 72 ? -12.309 3.036 5.930 1.00 93.75 72 ALA A O 1
ATOM 597 N N . TRP A 1 73 ? -11.560 3.218 8.027 1.00 92.94 73 TRP A N 1
ATOM 598 C CA . TRP A 1 73 ? -11.982 1.894 8.472 1.00 92.94 73 TRP A CA 1
ATOM 599 C C . TRP A 1 73 ? -13.048 2.003 9.560 1.00 92.94 73 TRP A C 1
ATOM 601 O O . TRP A 1 73 ? -13.083 2.949 10.339 1.00 92.94 73 TRP A O 1
ATOM 611 N N . THR A 1 74 ? -13.898 0.991 9.635 1.00 89.94 74 THR A N 1
ATOM 612 C CA . THR A 1 74 ? -14.829 0.718 10.731 1.00 89.94 74 THR A CA 1
ATOM 613 C C . THR A 1 74 ? -14.842 -0.795 10.987 1.00 89.94 74 THR A C 1
ATOM 615 O O . THR A 1 74 ? -14.001 -1.524 10.459 1.00 89.94 74 THR A O 1
ATOM 618 N N . ASP A 1 75 ? -15.762 -1.295 11.807 1.00 85.88 75 ASP A N 1
ATOM 619 C CA . ASP A 1 75 ? -15.729 -2.675 12.310 1.00 85.88 75 ASP A CA 1
ATOM 620 C C . ASP A 1 75 ? -15.891 -3.734 11.210 1.00 85.88 75 ASP A C 1
ATOM 622 O O . ASP A 1 75 ? -15.270 -4.794 11.276 1.00 85.88 75 ASP A O 1
ATOM 626 N N . TYR A 1 76 ? -16.675 -3.430 10.172 1.00 88.62 76 TYR A N 1
ATOM 627 C CA . TYR A 1 76 ? -16.988 -4.356 9.076 1.00 88.62 76 TYR A CA 1
ATOM 628 C C . TYR A 1 76 ? -16.704 -3.787 7.688 1.00 88.62 76 TYR A C 1
ATOM 630 O O . TYR A 1 76 ? -17.041 -4.424 6.695 1.00 88.62 76 TYR A O 1
ATOM 638 N N . LEU A 1 77 ? -16.115 -2.595 7.595 1.00 90.56 77 LEU A N 1
ATOM 639 C CA . LEU A 1 77 ? -15.838 -1.935 6.323 1.00 90.56 77 LEU A CA 1
ATOM 640 C C . LEU A 1 77 ? -14.472 -1.255 6.387 1.00 90.56 77 LEU A C 1
ATOM 642 O O . LEU A 1 77 ? -14.170 -0.532 7.332 1.00 90.56 77 LEU A O 1
ATOM 646 N N . LYS A 1 78 ? -13.653 -1.474 5.365 1.00 93.38 78 LYS A N 1
ATOM 647 C CA . LYS A 1 78 ? -12.371 -0.806 5.165 1.00 93.38 78 LYS A CA 1
ATOM 648 C C . LYS A 1 78 ? -12.379 -0.140 3.807 1.00 93.38 78 LYS A C 1
ATOM 650 O O . LYS A 1 78 ? -12.541 -0.806 2.787 1.00 93.38 78 LYS A O 1
ATOM 655 N N . PHE A 1 79 ? -12.178 1.163 3.811 1.00 94.44 79 PHE A N 1
ATOM 656 C CA . PHE A 1 79 ? -11.954 1.947 2.618 1.00 94.44 79 PHE A CA 1
ATOM 657 C C . PHE A 1 79 ? -10.505 2.422 2.596 1.00 94.44 79 PHE A C 1
ATOM 659 O O . PHE A 1 79 ? -9.954 2.819 3.626 1.00 94.44 79 PHE A O 1
ATOM 666 N N . SER A 1 80 ? -9.885 2.383 1.426 1.00 93.31 80 SER A N 1
ATOM 667 C CA . SER A 1 80 ? -8.587 3.006 1.197 1.00 93.31 80 SER A CA 1
ATOM 668 C C . SER A 1 80 ? -8.525 3.556 -0.215 1.00 93.31 80 SER A C 1
ATOM 670 O O . SER A 1 80 ? -8.991 2.895 -1.142 1.00 93.31 80 SER A O 1
ATOM 672 N N . GLY A 1 81 ? -7.925 4.723 -0.376 1.00 92.69 81 GLY A N 1
ATOM 673 C CA . GLY A 1 81 ? -7.625 5.300 -1.678 1.00 92.69 81 GLY A CA 1
ATOM 674 C C . GLY A 1 81 ? -6.147 5.631 -1.757 1.00 92.69 81 GLY A C 1
ATOM 675 O O . GLY A 1 81 ? -5.596 6.165 -0.795 1.00 92.69 81 GLY A O 1
ATOM 676 N N . ASN A 1 82 ? -5.520 5.314 -2.884 1.00 91.25 82 ASN A N 1
ATOM 677 C CA . ASN A 1 82 ? -4.083 5.465 -3.072 1.00 91.25 82 ASN A CA 1
ATOM 678 C C . ASN A 1 82 ? -3.792 6.154 -4.379 1.00 91.25 82 ASN A C 1
ATOM 680 O 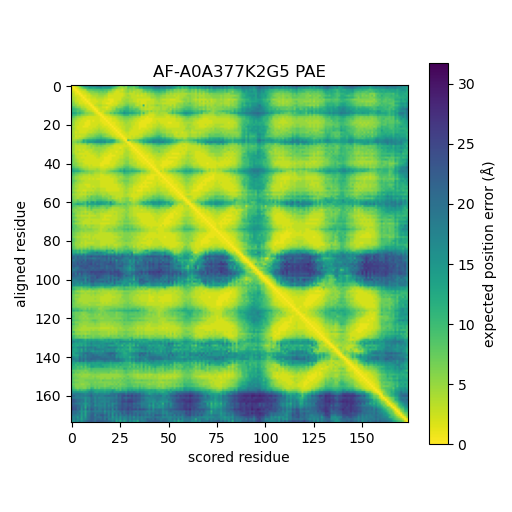O . ASN A 1 82 ? -4.427 5.890 -5.394 1.00 91.25 82 ASN A O 1
ATOM 684 N N . TYR A 1 83 ? -2.804 7.027 -4.345 1.00 86.00 83 TYR A N 1
ATOM 685 C CA . TYR A 1 83 ? -2.326 7.758 -5.491 1.00 86.00 83 TYR A CA 1
ATOM 686 C C . TYR A 1 83 ? -0.853 7.446 -5.701 1.00 86.00 83 TYR A C 1
ATOM 688 O O . TYR A 1 83 ? -0.034 7.578 -4.791 1.00 86.00 83 TYR A O 1
ATOM 696 N N . TYR A 1 84 ? -0.525 7.056 -6.923 1.00 83.31 84 TYR A N 1
ATOM 697 C CA . TYR A 1 84 ? 0.798 6.642 -7.340 1.00 83.31 84 TYR A CA 1
ATOM 698 C C . TYR A 1 84 ? 1.394 7.686 -8.269 1.00 83.31 84 TYR A C 1
ATOM 700 O O . TYR A 1 84 ? 0.912 7.916 -9.383 1.00 83.31 84 TYR A O 1
ATOM 708 N N . HIS A 1 85 ? 2.479 8.301 -7.814 1.00 79.88 85 HIS A N 1
ATOM 709 C CA . HIS A 1 85 ? 3.214 9.294 -8.568 1.00 79.88 85 HIS A CA 1
ATOM 710 C C . HIS A 1 85 ? 4.616 8.783 -8.929 1.00 79.88 85 HIS A C 1
ATOM 712 O O . HIS A 1 85 ? 5.412 8.491 -8.032 1.00 79.88 85 HIS A O 1
ATOM 718 N N . PRO A 1 86 ? 4.967 8.689 -10.220 1.00 72.88 86 PRO A N 1
ATOM 719 C CA . PRO A 1 86 ? 6.325 8.346 -10.624 1.00 72.88 86 PRO A CA 1
ATOM 720 C C . PRO A 1 86 ? 7.307 9.459 -10.269 1.00 72.88 86 PRO A C 1
ATOM 722 O O . PRO A 1 86 ? 7.149 10.591 -10.726 1.00 72.88 86 PRO A O 1
ATOM 725 N N . LEU A 1 87 ? 8.341 9.119 -9.501 1.00 69.31 87 LEU A N 1
ATOM 726 C CA . LEU A 1 87 ? 9.451 10.022 -9.186 1.00 69.31 87 LEU A CA 1
ATOM 727 C C . LEU A 1 87 ? 10.642 9.838 -10.128 1.00 69.31 87 LEU A C 1
ATOM 729 O O . LEU A 1 87 ? 11.454 10.747 -10.252 1.00 69.31 87 LEU A O 1
ATOM 733 N N . SER A 1 88 ? 10.776 8.674 -10.767 1.00 59.50 88 SER A N 1
ATOM 734 C CA . SER A 1 88 ? 11.768 8.468 -11.823 1.00 59.50 88 SER A CA 1
ATOM 735 C C . SER A 1 88 ? 11.228 8.926 -13.175 1.00 59.50 88 SER A C 1
ATOM 737 O O . SER A 1 88 ? 10.066 8.654 -13.501 1.00 59.50 88 SER A O 1
ATOM 739 N N . ASP A 1 89 ? 12.096 9.568 -13.952 1.00 51.28 89 ASP A N 1
ATOM 740 C CA . ASP A 1 89 ? 11.905 9.797 -15.383 1.00 51.28 89 ASP A CA 1
ATOM 741 C C . ASP A 1 89 ? 12.035 8.486 -16.176 1.00 51.28 89 ASP A C 1
ATOM 743 O O . ASP A 1 89 ? 12.300 7.425 -15.600 1.00 51.28 89 ASP A O 1
ATOM 747 N N . TRP A 1 90 ? 11.772 8.574 -17.479 1.00 50.75 90 TRP A N 1
ATOM 748 C CA . TRP A 1 90 ? 11.933 7.492 -18.447 1.00 50.75 90 TRP A CA 1
ATOM 749 C C . TRP A 1 90 ? 13.345 6.897 -18.382 1.00 50.75 90 TRP A C 1
ATOM 751 O O . TRP A 1 90 ? 14.326 7.629 -18.222 1.00 50.75 90 TRP A O 1
ATOM 761 N N . LYS A 1 91 ? 13.439 5.567 -18.431 1.00 56.84 91 LYS A N 1
ATOM 762 C CA . LYS A 1 91 ? 14.707 4.827 -18.496 1.00 56.84 91 LYS A CA 1
ATOM 763 C C . LYS A 1 91 ? 14.575 3.690 -19.489 1.00 56.84 91 LYS A C 1
ATOM 765 O O . LYS A 1 91 ? 13.483 3.144 -19.583 1.00 56.84 91 LYS A O 1
ATOM 770 N N . ASP A 1 92 ? 15.665 3.306 -20.146 1.00 45.28 92 ASP A N 1
ATOM 771 C CA . ASP A 1 92 ? 15.693 2.139 -21.034 1.00 45.28 92 ASP A CA 1
ATOM 772 C C . ASP A 1 92 ? 15.047 0.916 -20.358 1.00 45.28 92 ASP A C 1
ATOM 774 O O . ASP A 1 92 ? 15.378 0.558 -19.224 1.00 45.28 92 ASP A O 1
ATOM 778 N N . SER A 1 93 ? 14.079 0.317 -21.044 1.00 45.44 93 SER A N 1
ATOM 779 C CA . SER A 1 93 ? 13.359 -0.868 -20.603 1.00 45.44 93 SER A CA 1
ATOM 780 C C . SER A 1 93 ? 14.198 -2.102 -20.901 1.00 45.44 93 SER A C 1
ATOM 782 O O . SER A 1 93 ? 14.624 -2.323 -22.030 1.00 45.44 93 SER A O 1
ATOM 784 N N . GLU A 1 94 ? 14.406 -2.943 -19.892 1.00 58.16 94 GLU A N 1
ATOM 785 C CA . GLU A 1 94 ? 15.019 -4.263 -20.087 1.00 58.16 94 GLU A CA 1
ATOM 786 C C . GLU A 1 94 ? 14.033 -5.290 -20.678 1.00 58.16 94 GLU A C 1
ATOM 788 O O . GLU A 1 94 ? 14.463 -6.362 -21.094 1.00 58.16 94 GLU A O 1
ATOM 793 N N . ASP A 1 95 ? 12.726 -4.987 -20.712 1.00 54.12 95 ASP A N 1
ATOM 794 C CA . ASP A 1 95 ? 11.695 -5.886 -21.264 1.00 54.12 95 ASP A CA 1
ATOM 795 C C . ASP A 1 95 ? 11.511 -5.736 -22.778 1.00 54.12 95 ASP A C 1
ATOM 797 O O . ASP A 1 95 ? 10.989 -6.640 -23.431 1.00 54.12 95 ASP A O 1
ATOM 801 N N . PHE A 1 96 ? 11.924 -4.601 -23.342 1.00 49.09 96 PHE A N 1
ATOM 802 C CA . PHE A 1 96 ?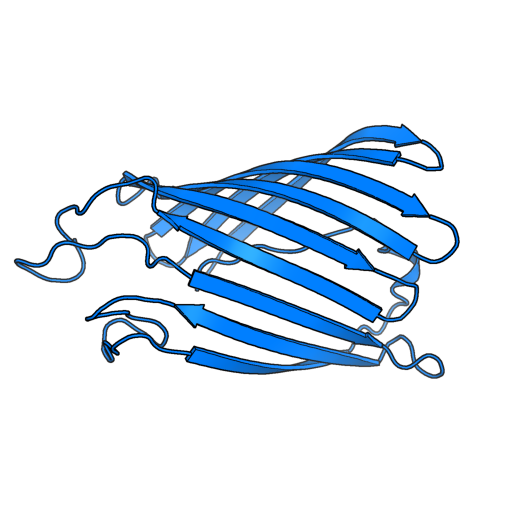 11.708 -4.264 -24.741 1.00 49.09 96 PHE A CA 1
ATOM 803 C C . PHE A 1 96 ? 12.933 -3.549 -25.308 1.00 49.09 96 PHE A C 1
ATOM 805 O O . PHE A 1 96 ? 13.270 -2.444 -24.883 1.00 49.09 96 PHE A O 1
ATOM 812 N N . ASP A 1 97 ? 13.560 -4.144 -26.324 1.00 41.06 97 ASP A N 1
ATOM 813 C CA . ASP A 1 97 ? 14.635 -3.482 -27.063 1.00 41.06 97 ASP A CA 1
ATOM 814 C C . ASP A 1 97 ? 14.123 -2.153 -27.653 1.00 41.06 97 ASP A C 1
ATOM 816 O O . ASP A 1 97 ? 13.124 -2.126 -28.374 1.00 41.06 97 ASP A O 1
ATOM 820 N N . PHE A 1 98 ? 14.838 -1.056 -27.378 1.00 41.84 98 PHE A N 1
ATOM 821 C CA . PHE A 1 98 ? 14.562 0.310 -27.862 1.00 41.84 98 PHE A CA 1
ATOM 822 C C . PHE A 1 98 ? 13.323 1.019 -27.278 1.00 41.84 98 PHE A C 1
ATOM 824 O O . PHE A 1 98 ? 12.858 1.998 -27.866 1.00 41.84 98 PHE A O 1
ATOM 831 N N . TYR A 1 99 ? 12.814 0.582 -26.123 1.00 42.22 99 TYR A N 1
ATOM 832 C CA . TYR A 1 99 ? 11.747 1.278 -25.393 1.00 42.22 99 TYR A CA 1
ATOM 833 C C . TYR A 1 99 ? 12.254 1.839 -24.070 1.00 42.22 99 TYR A C 1
ATOM 835 O O . TYR A 1 99 ? 13.123 1.254 -23.435 1.00 42.22 99 TYR A O 1
ATOM 843 N N . GLU A 1 100 ? 11.671 2.948 -23.620 1.00 49.31 100 GLU A N 1
ATOM 844 C CA . GLU A 1 100 ? 11.865 3.451 -22.262 1.00 49.31 100 GLU A CA 1
ATOM 845 C C . GLU A 1 100 ? 10.648 3.089 -21.399 1.00 49.31 100 GLU A C 1
ATOM 847 O O . GLU A 1 100 ? 9.504 3.244 -21.825 1.00 49.31 100 GLU A O 1
ATOM 852 N N . GLU A 1 101 ? 10.867 2.647 -20.162 1.00 48.91 101 GLU A N 1
ATOM 853 C CA . GLU A 1 101 ? 9.815 2.415 -19.178 1.00 48.91 101 GLU A CA 1
ATOM 854 C C . GLU A 1 101 ? 9.821 3.492 -18.081 1.00 48.91 101 GLU A C 1
ATOM 856 O O . GLU A 1 101 ? 10.847 4.047 -17.676 1.00 48.91 101 GLU A O 1
ATOM 861 N N . ARG A 1 102 ? 8.630 3.806 -17.573 1.00 52.81 102 ARG A N 1
ATOM 862 C CA . ARG A 1 102 ? 8.419 4.678 -16.416 1.00 52.81 102 ARG A CA 1
ATOM 863 C C . ARG A 1 102 ? 7.254 4.120 -15.604 1.00 52.81 102 ARG A C 1
ATOM 865 O O . ARG A 1 102 ? 6.286 3.652 -16.203 1.00 52.81 102 ARG A O 1
ATOM 872 N N . PRO A 1 103 ? 7.264 4.209 -14.260 1.00 60.88 103 PRO A N 1
ATOM 873 C CA . PRO A 1 103 ? 6.086 3.843 -13.490 1.00 60.88 103 PRO A CA 1
ATOM 874 C C . PRO A 1 103 ? 4.872 4.657 -13.948 1.00 60.88 103 PRO A C 1
ATOM 876 O O . PRO A 1 103 ? 4.915 5.889 -13.976 1.00 60.88 103 PRO A O 1
ATOM 879 N N . ALA A 1 104 ? 3.785 3.978 -14.307 1.00 62.53 104 ALA A N 1
ATOM 880 C CA . ALA A 1 104 ? 2.566 4.665 -14.700 1.00 62.53 104 ALA A CA 1
ATOM 881 C C . ALA A 1 104 ? 2.023 5.468 -13.512 1.00 62.53 104 ALA A C 1
ATOM 883 O O . ALA A 1 104 ? 1.953 4.982 -12.376 1.00 62.53 104 ALA A O 1
ATOM 884 N N . ARG A 1 105 ? 1.625 6.716 -13.774 1.00 79.94 105 ARG A N 1
ATOM 885 C CA . ARG A 1 105 ? 0.829 7.473 -12.808 1.00 79.94 105 ARG A CA 1
ATOM 886 C C . ARG A 1 105 ? -0.533 6.804 -12.720 1.00 79.94 105 ARG A C 1
ATOM 888 O O . ARG A 1 105 ? -1.126 6.487 -13.745 1.00 79.94 105 ARG A O 1
ATOM 895 N N . GLY A 1 106 ? -1.052 6.644 -11.516 1.00 84.88 106 GLY A N 1
ATOM 896 C CA . GLY A 1 106 ? -2.360 6.038 -11.339 1.00 84.88 106 GLY A CA 1
ATOM 897 C C . GLY A 1 106 ? -2.909 6.249 -9.951 1.00 84.88 106 GLY A C 1
ATOM 898 O O . GLY A 1 106 ? -2.270 6.853 -9.091 1.00 84.88 106 GLY A O 1
ATOM 899 N N . TRP A 1 107 ? -4.111 5.752 -9.744 1.00 88.12 107 TRP A N 1
ATOM 900 C CA . TRP A 1 107 ? -4.729 5.692 -8.438 1.00 88.12 107 TRP A CA 1
ATOM 901 C C . TRP A 1 107 ? -5.572 4.435 -8.325 1.00 88.12 107 TRP A C 1
ATOM 903 O O . TRP A 1 107 ? -6.059 3.901 -9.322 1.00 88.12 107 TRP A O 1
ATOM 913 N N . ASP A 1 108 ? -5.750 3.983 -7.093 1.00 89.19 108 ASP A N 1
ATOM 914 C CA . ASP A 1 108 ? -6.717 2.953 -6.772 1.00 89.19 108 ASP A CA 1
ATOM 915 C C . ASP A 1 108 ? -7.656 3.401 -5.664 1.00 89.19 108 ASP A C 1
ATOM 917 O O . ASP A 1 108 ? -7.322 4.219 -4.804 1.00 89.19 108 ASP A O 1
ATOM 921 N N . ILE A 1 109 ? -8.859 2.851 -5.711 1.00 91.94 109 ILE A N 1
ATOM 922 C CA . ILE A 1 109 ? -9.809 2.875 -4.617 1.00 91.94 109 ILE A CA 1
ATOM 923 C C . ILE A 1 109 ? -10.160 1.434 -4.293 1.00 91.94 109 ILE A C 1
ATOM 925 O O . ILE A 1 109 ? -10.535 0.642 -5.160 1.00 91.94 109 ILE A O 1
ATOM 929 N N . ARG A 1 110 ? -10.092 1.102 -3.010 1.00 94.62 110 ARG A N 1
ATOM 930 C CA . ARG A 1 110 ? -10.393 -0.221 -2.490 1.00 94.62 110 ARG A CA 1
ATOM 931 C C . ARG A 1 110 ? -11.421 -0.140 -1.382 1.00 94.62 110 ARG A C 1
ATOM 933 O O . ARG A 1 110 ? -11.265 0.614 -0.426 1.00 94.62 110 ARG A O 1
ATOM 940 N N . ALA A 1 111 ? -12.430 -0.989 -1.501 1.00 94.00 111 ALA A N 1
ATOM 941 C CA . ALA A 1 111 ? -13.436 -1.212 -0.482 1.00 94.00 111 ALA A CA 1
ATOM 942 C C . ALA A 1 111 ? -13.461 -2.698 -0.119 1.00 94.00 111 ALA A C 1
ATOM 944 O O . ALA A 1 111 ? -13.599 -3.565 -0.983 1.00 94.00 111 ALA A O 1
ATOM 945 N N . GLU A 1 112 ? -13.329 -2.997 1.166 1.00 93.19 112 GLU A N 1
ATOM 946 C CA . GLU A 1 112 ? -13.478 -4.343 1.708 1.00 93.19 112 GLU A CA 1
ATOM 947 C C . GLU A 1 112 ? -14.562 -4.335 2.774 1.00 93.19 112 GLU A C 1
ATOM 949 O O . GLU A 1 112 ? -14.534 -3.492 3.667 1.00 93.19 112 GLU A O 1
ATOM 954 N N . ALA A 1 113 ? -15.509 -5.263 2.686 1.00 91.62 113 ALA A N 1
ATOM 955 C CA . ALA A 1 113 ? -16.626 -5.356 3.615 1.00 91.62 113 ALA A CA 1
ATOM 956 C C . ALA A 1 113 ? -16.786 -6.788 4.122 1.00 91.62 113 ALA A C 1
ATOM 958 O O . ALA A 1 113 ? -16.607 -7.735 3.360 1.00 91.62 113 ALA A O 1
ATOM 959 N N . TRP A 1 114 ? -17.164 -6.948 5.386 1.00 90.56 114 TRP A N 1
ATOM 960 C 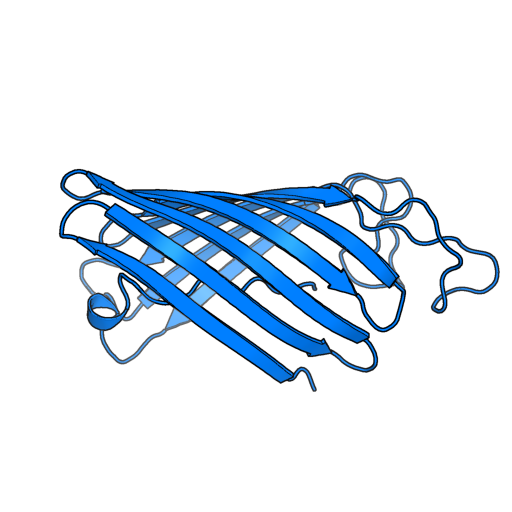CA . TRP A 1 114 ? -17.451 -8.237 6.014 1.00 90.56 114 TRP A CA 1
ATOM 961 C C . TRP A 1 114 ? -18.908 -8.297 6.455 1.00 90.56 114 TRP A C 1
ATOM 963 O O . TRP A 1 114 ? -19.496 -7.284 6.830 1.00 90.56 114 TRP A O 1
ATOM 973 N N . LEU A 1 115 ? -19.509 -9.485 6.413 1.00 87.75 115 LEU A N 1
ATOM 974 C CA . LEU A 1 115 ? -20.884 -9.668 6.867 1.00 87.75 115 LEU A CA 1
ATOM 975 C C . LEU A 1 115 ? -20.937 -9.592 8.402 1.00 87.75 115 LEU A C 1
ATOM 977 O O . LEU A 1 115 ? -20.283 -10.405 9.052 1.00 87.75 115 LEU A O 1
ATOM 981 N N . PRO A 1 116 ? -21.752 -8.710 9.014 1.00 85.62 116 PRO A N 1
ATOM 982 C CA . PRO A 1 116 ? -21.821 -8.615 10.475 1.00 85.62 116 PRO A CA 1
ATOM 983 C C . PRO A 1 116 ? -22.262 -9.919 11.157 1.00 85.62 116 PRO A C 1
ATOM 985 O O . PRO A 1 116 ? -21.761 -10.262 12.222 1.00 85.62 116 PRO A O 1
ATOM 988 N N . ALA A 1 117 ? -23.169 -10.673 10.524 1.00 87.81 117 ALA A N 1
ATOM 989 C CA . ALA A 1 117 ? -23.633 -11.972 11.020 1.00 87.81 117 ALA A CA 1
ATOM 990 C C . ALA A 1 117 ? -22.625 -13.116 10.784 1.00 87.81 117 ALA A C 1
ATOM 992 O O . ALA A 1 117 ? -22.648 -14.109 11.506 1.00 87.81 117 ALA A O 1
ATOM 993 N N . TYR A 1 118 ? -21.738 -12.974 9.792 1.00 86.69 118 TYR A N 1
ATOM 994 C CA . TYR A 1 118 ? -20.707 -13.957 9.448 1.00 86.69 118 TYR A CA 1
ATOM 995 C C . TYR A 1 118 ? -19.375 -13.251 9.152 1.00 86.69 118 TYR A C 1
ATOM 997 O O . TYR A 1 118 ? -18.980 -13.174 7.986 1.00 86.69 118 TYR A O 1
ATOM 1005 N N . PRO A 1 119 ? -18.656 -12.744 10.175 1.00 83.88 119 PRO A N 1
ATOM 1006 C CA . PRO A 1 119 ? -17.438 -11.951 9.976 1.00 83.88 119 PRO A CA 1
ATOM 1007 C C . PRO A 1 119 ? -16.297 -12.710 9.285 1.00 83.88 119 PRO A C 1
ATOM 1009 O O . PRO A 1 119 ? -15.333 -12.102 8.830 1.00 83.88 119 PRO A O 1
ATOM 1012 N N . GLN A 1 120 ? -16.397 -14.039 9.186 1.00 85.50 120 GLN A N 1
ATOM 1013 C CA . GLN A 1 120 ? -15.509 -14.877 8.383 1.00 85.50 120 GLN A CA 1
ATOM 1014 C C . GLN A 1 120 ? -15.673 -14.677 6.869 1.00 85.50 120 GLN A C 1
ATOM 1016 O O . GLN A 1 120 ? -14.779 -15.050 6.115 1.00 85.50 120 GLN A O 1
ATOM 1021 N N . LEU A 1 121 ? -16.798 -14.127 6.409 1.00 89.50 121 LEU A N 1
ATOM 1022 C CA . LEU A 1 121 ? -17.096 -13.902 4.999 1.00 89.50 121 LEU A CA 1
ATOM 1023 C C . LEU A 1 121 ? -17.048 -12.410 4.692 1.00 89.50 121 LEU A C 1
ATOM 1025 O O . LEU A 1 121 ? -17.721 -11.601 5.332 1.00 89.50 121 LEU A O 1
ATOM 1029 N N . GLY A 1 122 ? -16.270 -12.059 3.676 1.00 91.69 122 GLY A N 1
ATOM 1030 C CA . GLY A 1 122 ? -16.175 -10.695 3.190 1.00 91.69 122 GLY A CA 1
ATOM 1031 C C . GLY A 1 122 ? -16.055 -10.607 1.678 1.00 91.69 122 GLY A C 1
ATOM 1032 O O . GLY A 1 122 ? -15.725 -11.572 0.992 1.00 91.69 122 GLY A O 1
ATOM 1033 N N . GLY A 1 123 ? -16.331 -9.420 1.164 1.00 92.62 123 GLY A N 1
ATOM 1034 C CA . GLY A 1 123 ? -16.100 -9.030 -0.215 1.00 92.62 123 GLY A CA 1
ATOM 1035 C C . GLY A 1 123 ? -15.000 -7.980 -0.295 1.00 92.62 123 GLY A C 1
ATOM 1036 O O . GLY A 1 123 ? -14.759 -7.224 0.646 1.00 92.62 123 GLY A O 1
ATOM 1037 N N . LYS A 1 124 ? -14.335 -7.928 -1.442 1.00 93.50 124 LYS A N 1
ATOM 1038 C CA . LYS A 1 124 ? -13.362 -6.904 -1.801 1.00 93.50 124 LYS A CA 1
ATOM 1039 C C . LYS A 1 124 ? -13.672 -6.420 -3.206 1.00 93.50 124 LYS A C 1
ATOM 1041 O O . LYS A 1 124 ? -13.855 -7.225 -4.116 1.00 93.50 124 LYS A O 1
ATOM 1046 N N . ILE A 1 125 ? -13.653 -5.109 -3.370 1.00 93.81 125 ILE A N 1
ATOM 1047 C CA . ILE A 1 125 ? -13.741 -4.442 -4.659 1.00 93.81 125 ILE A CA 1
ATOM 1048 C C . ILE A 1 125 ? -12.558 -3.485 -4.760 1.00 93.81 125 ILE A C 1
ATOM 1050 O O . ILE A 1 125 ? -12.249 -2.771 -3.804 1.00 93.81 125 ILE A O 1
ATOM 1054 N N . VAL A 1 126 ? -11.873 -3.501 -5.898 1.00 92.56 126 VAL A N 1
ATOM 1055 C CA . VAL A 1 126 ? -10.793 -2.564 -6.217 1.00 92.56 126 VAL A CA 1
ATOM 1056 C C . VAL A 1 126 ? -11.072 -1.963 -7.578 1.00 92.56 126 VAL A C 1
ATOM 1058 O O . VAL A 1 126 ? -11.332 -2.703 -8.523 1.00 92.56 126 VAL A O 1
ATOM 1061 N N . PHE A 1 127 ? -10.998 -0.646 -7.659 1.00 90.12 127 PHE A N 1
ATOM 1062 C CA . PHE A 1 127 ? -11.000 0.112 -8.898 1.00 90.12 127 PHE A CA 1
ATOM 1063 C C . PHE A 1 127 ? -9.624 0.741 -9.044 1.00 90.12 127 PHE A C 1
ATOM 1065 O O . PHE A 1 127 ? -9.192 1.451 -8.142 1.00 90.12 127 PHE A O 1
ATOM 1072 N N . GLU A 1 128 ? -8.938 0.459 -10.142 1.00 87.31 128 GLU A N 1
ATOM 1073 C CA . GLU A 1 128 ? -7.580 0.932 -10.410 1.00 87.31 128 GLU A CA 1
ATOM 1074 C C . GLU A 1 128 ? -7.607 1.654 -11.761 1.00 87.31 128 GLU A C 1
ATOM 1076 O O . GLU A 1 128 ? -8.166 1.129 -12.722 1.00 87.31 128 GLU A O 1
ATOM 1081 N N . GLN A 1 129 ? -7.038 2.853 -11.836 1.00 83.56 129 GLN A N 1
ATOM 1082 C CA . GLN A 1 129 ? -6.914 3.636 -13.064 1.00 83.56 129 GLN A CA 1
ATOM 1083 C C . GLN A 1 129 ? -5.468 4.082 -13.205 1.00 83.56 129 GLN A C 1
ATOM 1085 O O . GLN A 1 129 ? -4.908 4.707 -12.301 1.00 83.56 129 GLN A O 1
ATOM 1090 N N . TYR A 1 130 ? -4.888 3.820 -14.367 1.00 82.69 130 TYR A N 1
ATOM 1091 C CA . TYR A 1 130 ? -3.557 4.286 -14.723 1.00 82.69 130 TYR A CA 1
ATOM 1092 C C . TYR A 1 130 ? -3.631 5.190 -15.947 1.00 82.69 130 TYR A C 1
ATOM 1094 O O . TYR A 1 130 ? -4.590 5.140 -16.716 1.00 82.69 130 TYR A O 1
ATOM 1102 N N . TYR A 1 131 ? -2.632 6.054 -16.089 1.00 77.88 131 TYR A N 1
ATOM 1103 C CA . TYR A 1 131 ? -2.544 7.035 -17.161 1.00 77.88 131 TYR A CA 1
ATOM 1104 C C . TYR A 1 131 ? -1.237 6.868 -17.931 1.00 77.88 131 TYR A C 1
ATOM 1106 O O . TYR A 1 131 ? -0.166 6.747 -17.326 1.00 77.88 131 TYR A O 1
ATOM 1114 N N . GLY A 1 132 ? -1.326 6.901 -19.256 1.00 72.88 132 GLY A N 1
ATOM 1115 C CA . GLY A 1 132 ? -0.210 6.692 -20.175 1.00 72.88 132 GLY A CA 1
ATOM 1116 C C . GLY A 1 132 ? -0.681 6.144 -21.521 1.00 72.88 132 GLY A C 1
ATOM 1117 O O . GLY A 1 132 ? -1.780 5.612 -21.626 1.00 72.88 132 GLY A O 1
ATOM 1118 N N . ASN A 1 133 ? 0.145 6.288 -22.559 1.00 68.19 133 ASN A N 1
ATOM 1119 C CA . ASN A 1 133 ? -0.197 5.810 -23.904 1.00 68.19 133 ASN A CA 1
ATOM 1120 C C . ASN A 1 133 ? 0.023 4.299 -24.078 1.00 68.19 133 ASN A C 1
ATOM 1122 O O . ASN A 1 133 ? -0.674 3.687 -24.878 1.00 68.19 133 ASN A O 1
ATOM 1126 N N . GLU A 1 134 ? 0.966 3.725 -23.328 1.00 68.56 134 GLU A N 1
ATOM 1127 C CA . GLU A 1 134 ? 1.383 2.322 -23.411 1.00 68.56 134 GLU A CA 1
ATOM 1128 C C . GLU A 1 134 ? 1.570 1.766 -21.993 1.00 68.56 134 GLU A C 1
ATOM 1130 O O . GLU A 1 134 ? 2.680 1.643 -21.480 1.00 68.56 134 GLU A O 1
ATOM 1135 N N . VAL A 1 135 ? 0.461 1.510 -21.299 1.00 67.56 135 VAL A N 1
ATOM 1136 C CA . VAL A 1 135 ? 0.475 1.015 -19.919 1.00 67.56 135 VAL A CA 1
ATOM 1137 C C . VAL A 1 135 ? 0.189 -0.484 -19.900 1.00 67.56 135 VAL A C 1
ATOM 1139 O O . VAL A 1 135 ? -0.881 -0.931 -20.309 1.00 67.56 135 VAL A O 1
ATOM 1142 N N . ALA A 1 136 ? 1.128 -1.257 -19.356 1.00 69.75 136 ALA A N 1
ATOM 1143 C CA . ALA A 1 136 ? 1.047 -2.711 -19.212 1.00 69.75 136 ALA A CA 1
ATOM 1144 C C . ALA A 1 136 ? 0.231 -3.146 -17.972 1.00 69.75 136 ALA A C 1
ATOM 1146 O O . ALA A 1 136 ? 0.753 -3.816 -17.082 1.00 69.75 136 ALA A O 1
ATOM 1147 N N . LEU A 1 137 ? -1.046 -2.749 -17.861 1.00 64.69 137 LEU A N 1
ATOM 1148 C CA . LEU A 1 137 ? -1.862 -3.061 -16.670 1.00 64.69 137 LEU A CA 1
ATOM 1149 C C . LEU A 1 137 ? -2.181 -4.563 -16.527 1.00 64.69 137 LEU A C 1
ATOM 1151 O O . LEU A 1 137 ? -2.257 -5.080 -15.411 1.00 64.69 137 LEU A O 1
ATOM 1155 N N . PHE A 1 138 ? -2.357 -5.264 -17.648 1.00 63.03 138 PHE A N 1
ATOM 1156 C CA . PHE A 1 138 ? -2.695 -6.694 -17.686 1.00 63.03 138 PHE A CA 1
ATOM 1157 C C . PHE A 1 138 ? -1.523 -7.594 -18.112 1.00 63.03 138 PHE A C 1
ATOM 1159 O O . PHE A 1 138 ? -1.698 -8.806 -18.227 1.00 63.03 138 PHE A O 1
ATOM 1166 N N . GLY A 1 139 ? -0.331 -7.019 -18.288 1.00 57.34 139 GLY A N 1
ATOM 1167 C CA . GLY A 1 139 ? 0.864 -7.696 -18.793 1.00 57.34 139 GLY A CA 1
ATOM 1168 C C . GLY A 1 139 ? 1.542 -6.893 -19.901 1.00 57.34 139 GLY A C 1
ATOM 1169 O O . GLY A 1 139 ? 0.931 -6.013 -20.508 1.00 57.34 139 GLY A O 1
ATOM 1170 N N . THR A 1 140 ? 2.815 -7.191 -20.157 1.00 59.75 140 THR A N 1
ATOM 1171 C CA . THR A 1 140 ? 3.624 -6.554 -21.211 1.00 59.75 140 THR A CA 1
ATOM 1172 C C . THR A 1 140 ? 3.120 -6.880 -22.622 1.00 59.75 140 THR A C 1
ATOM 1174 O O . THR A 1 140 ? 3.334 -6.095 -23.537 1.00 59.75 140 THR A O 1
ATOM 1177 N N . ASP A 1 141 ? 2.360 -7.965 -22.791 1.00 59.41 141 ASP A N 1
ATOM 1178 C CA . ASP A 1 141 ? 1.768 -8.366 -24.076 1.00 59.41 141 ASP A CA 1
ATOM 1179 C C . ASP A 1 141 ? 0.560 -7.506 -24.507 1.00 59.41 141 ASP A C 1
ATOM 1181 O O . ASP A 1 141 ? 0.113 -7.589 -25.652 1.00 59.41 141 ASP A O 1
ATOM 1185 N N . SER A 1 142 ? 0.004 -6.683 -23.607 1.00 61.97 142 SER A N 1
ATOM 1186 C CA . SER A 1 142 ? -1.183 -5.856 -23.864 1.00 61.97 142 SER A CA 1
ATOM 1187 C C . SER A 1 142 ? -1.004 -4.442 -23.303 1.00 61.97 142 SER A C 1
ATOM 1189 O O . SER A 1 142 ? -1.436 -4.135 -22.188 1.00 61.97 142 SER A O 1
ATOM 1191 N N . LEU A 1 143 ? -0.344 -3.582 -24.081 1.00 73.56 143 LEU A N 1
ATOM 1192 C CA . LEU A 1 143 ? -0.188 -2.159 -23.778 1.00 73.56 143 LEU A CA 1
ATOM 1193 C C . LEU A 1 143 ? -1.482 -1.411 -24.116 1.00 73.56 143 LEU A C 1
ATOM 1195 O O . LEU A 1 143 ? -1.951 -1.443 -25.254 1.00 73.56 143 LEU A O 1
ATOM 1199 N N . GLU A 1 144 ? -2.053 -0.723 -23.131 1.00 71.94 144 GLU A N 1
ATOM 1200 C CA . GLU A 1 144 ? -3.294 0.035 -23.291 1.00 71.94 144 GLU A CA 1
ATOM 1201 C C . GLU A 1 144 ? -3.101 1.520 -22.975 1.00 71.94 144 GLU A C 1
ATOM 1203 O O . GLU A 1 144 ? -2.251 1.907 -22.167 1.00 71.94 144 GLU A O 1
ATOM 1208 N N . LYS A 1 145 ? -3.933 2.360 -23.599 1.00 79.25 145 LYS A N 1
ATOM 1209 C CA . LYS A 1 145 ? -3.987 3.793 -23.320 1.00 79.25 145 LYS A CA 1
ATOM 1210 C C . LYS A 1 145 ? -4.960 4.079 -22.180 1.00 79.25 145 LYS A C 1
ATOM 1212 O O . LYS A 1 145 ? -6.138 3.756 -22.292 1.00 79.25 145 LYS A O 1
ATOM 1217 N N . ASP A 1 146 ? -4.465 4.737 -21.135 1.00 81.38 146 ASP A N 1
ATOM 1218 C CA . ASP A 1 146 ? -5.201 5.104 -19.918 1.00 81.38 146 ASP A CA 1
ATOM 1219 C C . ASP A 1 146 ? -6.089 3.961 -19.362 1.00 81.38 146 ASP A C 1
ATOM 1221 O O . ASP A 1 146 ? -7.302 4.141 -19.188 1.00 81.38 146 ASP A O 1
ATOM 1225 N N . PRO A 1 147 ? -5.524 2.764 -19.102 1.00 83.31 147 PRO A N 1
ATOM 1226 C CA . PRO A 1 147 ? -6.318 1.597 -18.754 1.00 83.31 147 PRO A CA 1
ATOM 1227 C C . PRO A 1 147 ? -6.899 1.689 -17.347 1.00 83.31 147 PRO A C 1
ATOM 1229 O O . PRO A 1 147 ? -6.311 2.267 -16.423 1.00 83.31 147 PRO A O 1
ATOM 1232 N N . PHE A 1 148 ? -8.037 1.023 -17.175 1.00 86.19 148 PHE A N 1
ATOM 1233 C CA . PHE A 1 148 ? -8.659 0.811 -15.879 1.00 86.19 148 PHE A CA 1
ATOM 1234 C C . PHE A 1 148 ? -8.919 -0.671 -15.637 1.00 86.19 148 PHE A C 1
ATOM 1236 O O . PHE A 1 148 ? -9.170 -1.442 -16.562 1.00 86.19 148 PHE A O 1
ATOM 1243 N N . ALA A 1 149 ? -8.901 -1.067 -14.371 1.00 85.25 149 ALA A N 1
ATOM 1244 C CA . ALA A 1 149 ? -9.242 -2.413 -13.950 1.00 85.25 149 ALA A CA 1
ATOM 1245 C C . ALA A 1 149 ? -10.224 -2.379 -12.783 1.00 85.25 149 ALA A C 1
ATOM 1247 O O . ALA A 1 149 ? -10.117 -1.569 -11.859 1.00 85.25 149 ALA A O 1
ATOM 1248 N N . VAL A 1 150 ? -11.168 -3.319 -12.806 1.00 88.94 150 VAL A N 1
ATOM 1249 C CA . VAL A 1 150 ? -12.065 -3.590 -11.684 1.00 88.94 150 VAL A CA 1
ATOM 1250 C C . VAL A 1 150 ? -11.799 -5.003 -11.197 1.00 88.94 150 VAL A C 1
ATOM 1252 O O . VAL A 1 150 ? -11.978 -5.970 -11.932 1.00 88.94 150 VAL A O 1
ATOM 1255 N N . THR A 1 151 ? -11.369 -5.134 -9.947 1.00 89.31 151 THR A N 1
ATOM 1256 C CA . THR A 1 151 ? -11.146 -6.432 -9.307 1.00 89.31 151 THR A CA 1
ATOM 1257 C C . THR A 1 151 ? -12.235 -6.693 -8.281 1.00 89.31 151 THR A C 1
ATOM 1259 O O . THR A 1 151 ? -12.342 -5.976 -7.287 1.00 89.31 151 THR A O 1
ATOM 1262 N N . LEU A 1 152 ? -12.989 -7.770 -8.484 1.00 91.06 152 LEU A N 1
ATOM 1263 C CA . LEU A 1 152 ? -13.929 -8.315 -7.508 1.00 91.06 152 LEU A CA 1
ATOM 1264 C C . LEU A 1 152 ? -13.307 -9.544 -6.845 1.00 91.06 152 LEU A C 1
ATOM 1266 O O . LEU A 1 152 ? -12.717 -10.388 -7.515 1.00 91.06 152 LEU A O 1
ATOM 1270 N N . GLY A 1 153 ? -13.426 -9.652 -5.525 1.00 90.88 153 GLY A N 1
ATOM 1271 C CA . GLY A 1 153 ? -12.904 -10.784 -4.769 1.00 90.88 153 GLY A CA 1
ATOM 1272 C C . GLY A 1 153 ? -13.792 -11.146 -3.590 1.00 90.88 153 GLY A C 1
ATOM 1273 O O . GLY A 1 153 ? -14.379 -10.279 -2.946 1.00 90.88 153 GLY A O 1
ATOM 1274 N N . VAL A 1 154 ? -13.850 -12.437 -3.284 1.00 90.44 154 VAL A N 1
ATOM 1275 C CA . VAL A 1 154 ? -14.483 -12.967 -2.073 1.00 90.44 154 VAL A CA 1
ATOM 1276 C C . VAL A 1 154 ? -13.378 -13.395 -1.113 1.00 90.44 154 VAL A C 1
ATOM 1278 O O . VAL A 1 154 ? -12.377 -13.979 -1.526 1.00 90.44 154 VAL A O 1
ATOM 1281 N N . LYS A 1 155 ? -13.539 -13.077 0.170 1.00 85.94 155 LYS A N 1
ATOM 1282 C CA . LYS A 1 155 ? -12.616 -13.431 1.247 1.00 85.94 155 LYS A CA 1
ATOM 1283 C C . LYS A 1 155 ? -13.311 -14.367 2.225 1.00 85.94 155 LYS A C 1
ATOM 1285 O O . LYS A 1 155 ? -14.409 -14.074 2.693 1.00 85.94 155 LYS A O 1
ATOM 1290 N N . TYR A 1 156 ? -12.634 -15.460 2.561 1.00 85.62 156 TYR A N 1
ATOM 1291 C CA . TYR A 1 156 ? -13.036 -16.369 3.625 1.00 85.62 156 TYR A CA 1
ATOM 1292 C C . TYR A 1 156 ? -11.903 -16.487 4.646 1.00 85.62 156 TYR A C 1
ATOM 1294 O O . TYR A 1 156 ? -10.826 -16.983 4.321 1.00 85.62 156 TYR A O 1
ATOM 1302 N N . GLN A 1 157 ? -12.145 -16.010 5.866 1.00 81.50 157 GLN A N 1
ATOM 1303 C CA . GLN A 1 157 ? -11.200 -16.047 6.977 1.00 81.50 157 GLN A CA 1
ATOM 1304 C C . GLN A 1 157 ? -11.823 -16.848 8.133 1.00 81.50 157 GLN A C 1
ATOM 1306 O O . GLN A 1 157 ? -12.621 -16.302 8.891 1.00 81.50 157 GLN A O 1
ATOM 1311 N N . PRO A 1 158 ? -11.484 -18.138 8.299 1.00 75.19 158 PRO A N 1
ATOM 1312 C CA . PRO A 1 158 ? -12.155 -19.018 9.263 1.00 75.19 158 PRO A CA 1
ATOM 1313 C C . PRO A 1 158 ? -11.940 -18.631 10.739 1.00 75.19 158 PRO A C 1
ATOM 1315 O O . PRO A 1 158 ? -12.661 -19.115 11.606 1.00 75.19 158 PRO A O 1
ATOM 1318 N N . VAL A 1 159 ? -10.982 -17.746 11.036 1.00 72.50 159 VAL A N 1
ATOM 1319 C CA . VAL A 1 159 ? -10.725 -17.201 12.379 1.00 72.50 159 VAL A CA 1
ATOM 1320 C C . VAL A 1 159 ? -11.044 -15.703 12.386 1.00 72.50 159 VAL A C 1
ATOM 1322 O O . VAL A 1 159 ? -10.636 -14.982 11.475 1.00 72.50 159 VAL A O 1
ATOM 1325 N N . SER A 1 160 ? -11.779 -15.238 13.405 1.00 53.19 160 SER A N 1
ATOM 1326 C CA . SER A 1 160 ? -12.338 -13.877 13.459 1.00 53.19 160 SER A CA 1
ATOM 1327 C C . SER A 1 160 ? -11.277 -12.773 13.361 1.00 53.19 160 SER A C 1
ATOM 1329 O O . SER A 1 160 ? -10.289 -12.752 14.099 1.00 53.19 160 SER A O 1
ATOM 1331 N N . ALA A 1 161 ? -11.534 -11.800 12.483 1.00 53.22 161 ALA A N 1
ATOM 1332 C CA . ALA A 1 161 ? -10.646 -10.680 12.177 1.00 53.22 161 ALA A CA 1
ATOM 1333 C C . ALA A 1 161 ? -10.541 -9.617 13.289 1.00 53.22 161 ALA A C 1
ATOM 1335 O O . ALA A 1 161 ? -9.751 -8.683 13.147 1.00 53.22 161 ALA A O 1
ATOM 1336 N N . HIS A 1 162 ? -11.280 -9.738 14.403 1.00 45.66 162 HIS A N 1
ATOM 1337 C CA . HIS A 1 162 ? -11.175 -8.795 15.531 1.00 45.66 162 HIS A CA 1
ATOM 1338 C C . HIS A 1 162 ? -9.735 -8.676 16.070 1.00 45.66 162 HIS A C 1
ATOM 1340 O O . HIS A 1 162 ? -9.324 -7.597 16.487 1.00 45.66 162 HIS A O 1
ATOM 1346 N N . CYS A 1 163 ? -8.927 -9.738 15.973 1.00 38.53 163 CYS A N 1
ATOM 1347 C CA . CYS A 1 163 ? -7.509 -9.718 16.353 1.00 38.53 163 CYS A CA 1
ATOM 1348 C C . CYS A 1 163 ? -6.633 -8.840 15.423 1.00 38.53 163 CYS A C 1
ATOM 1350 O O . CYS A 1 163 ? -5.548 -8.406 15.804 1.00 38.53 163 CYS A O 1
ATOM 1352 N N . CYS A 1 164 ? -7.098 -8.528 14.208 1.00 45.06 164 CYS A N 1
ATOM 1353 C CA . CYS A 1 164 ? -6.307 -7.881 13.157 1.00 45.06 164 CYS A CA 1
ATOM 1354 C C . CYS A 1 164 ? -6.760 -6.452 12.815 1.00 45.06 164 CYS A C 1
ATOM 1356 O O . CYS A 1 164 ? -6.408 -5.950 11.746 1.00 45.06 164 CYS A O 1
ATOM 1358 N N . ARG A 1 165 ? -7.492 -5.756 13.704 1.00 46.56 165 ARG A N 1
ATOM 1359 C CA . ARG A 1 165 ? -7.871 -4.337 13.496 1.00 46.56 165 ARG A CA 1
ATOM 1360 C C . ARG A 1 165 ? -6.654 -3.433 13.240 1.00 46.56 165 ARG A C 1
ATOM 1362 O O . ARG A 1 165 ? -6.775 -2.443 12.533 1.00 46.56 165 ARG A O 1
ATOM 1369 N N . TYR A 1 166 ? -5.477 -3.831 13.728 1.00 38.75 166 TYR A N 1
ATOM 1370 C CA . TYR A 1 166 ? -4.214 -3.102 13.577 1.00 38.75 166 TYR A CA 1
ATOM 1371 C C . TYR A 1 166 ? -3.236 -3.701 12.554 1.00 38.75 166 TYR A C 1
ATOM 1373 O O . TYR A 1 166 ? -2.154 -3.147 12.366 1.00 38.75 166 TYR A O 1
ATOM 1381 N N . ARG A 1 167 ? -3.568 -4.814 11.876 1.00 40.12 167 ARG A N 1
ATOM 1382 C CA . ARG A 1 167 ? -2.605 -5.530 11.022 1.00 40.12 167 ARG A CA 1
ATOM 1383 C C . ARG A 1 167 ? -2.993 -5.519 9.536 1.00 40.12 167 ARG A C 1
ATOM 1385 O O . ARG A 1 167 ? -4.011 -6.077 9.143 1.00 40.12 167 ARG A O 1
ATOM 1392 N N . PHE A 1 168 ? -2.070 -4.942 8.764 1.00 39.25 168 PHE A N 1
ATOM 1393 C CA . PHE A 1 168 ? -1.766 -5.122 7.340 1.00 39.25 168 PHE A CA 1
ATOM 1394 C C . PHE A 1 168 ? -2.725 -4.626 6.246 1.00 39.25 168 PHE A C 1
ATOM 1396 O O . PHE A 1 168 ? -3.820 -5.145 6.052 1.00 39.25 168 PHE A O 1
ATOM 1403 N N . GLN A 1 169 ? -2.192 -3.712 5.427 1.00 40.69 169 GLN A N 1
ATOM 1404 C CA . GLN A 1 169 ? -2.516 -3.546 4.012 1.00 40.69 169 GLN A CA 1
ATOM 1405 C C . GLN A 1 169 ? -1.237 -3.896 3.232 1.00 40.69 169 GLN A C 1
ATOM 1407 O O . GLN A 1 169 ? -0.197 -3.267 3.424 1.00 40.69 169 GLN A O 1
ATOM 1412 N N . SER A 1 170 ? -1.275 -4.973 2.441 1.00 32.19 170 SER A N 1
ATOM 1413 C CA . SER A 1 170 ? -0.148 -5.392 1.598 1.00 32.19 170 SER A CA 1
ATOM 1414 C C . SER A 1 170 ? -0.172 -4.599 0.288 1.00 32.19 170 SER A C 1
ATOM 1416 O O . SER A 1 170 ? -1.134 -4.726 -0.484 1.00 32.19 170 SER A O 1
ATOM 1418 N N . TRP A 1 171 ? 0.865 -3.806 0.037 1.00 38.59 171 TRP A N 1
ATOM 1419 C CA . TRP A 1 171 ? 1.046 -3.029 -1.188 1.00 38.59 171 TRP A CA 1
ATOM 1420 C C . TRP A 1 171 ? 1.786 -3.887 -2.203 1.00 38.59 171 TRP A C 1
ATOM 1422 O O . TRP A 1 171 ? 3.003 -4.014 -2.149 1.00 38.59 171 TRP A O 1
ATOM 1432 N N . HIS A 1 172 ? 1.040 -4.523 -3.099 1.00 31.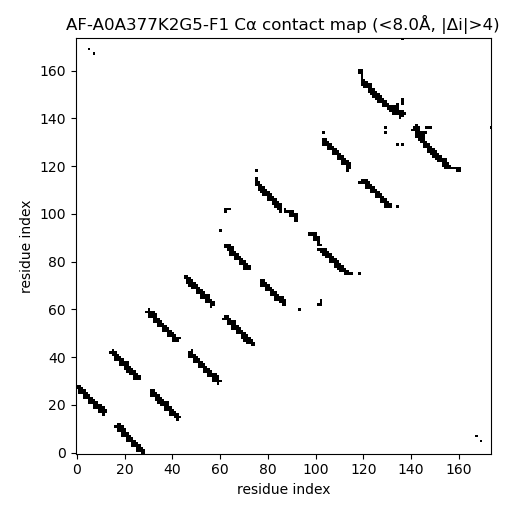62 172 HIS A N 1
ATOM 1433 C CA . HIS A 1 172 ? 1.642 -5.308 -4.167 1.00 31.62 172 HIS A CA 1
ATOM 1434 C C . HIS A 1 172 ? 1.726 -4.448 -5.419 1.00 31.62 172 HIS A C 1
ATOM 1436 O O . HIS A 1 172 ? 0.710 -3.946 -5.899 1.00 31.62 172 HIS A O 1
ATOM 1442 N N . TRP A 1 173 ? 2.926 -4.331 -5.975 1.00 34.78 173 TRP A N 1
ATOM 1443 C CA . TRP A 1 173 ? 3.049 -4.093 -7.408 1.00 34.78 173 TRP A CA 1
ATOM 1444 C C . TRP A 1 173 ? 2.523 -5.333 -8.137 1.00 34.78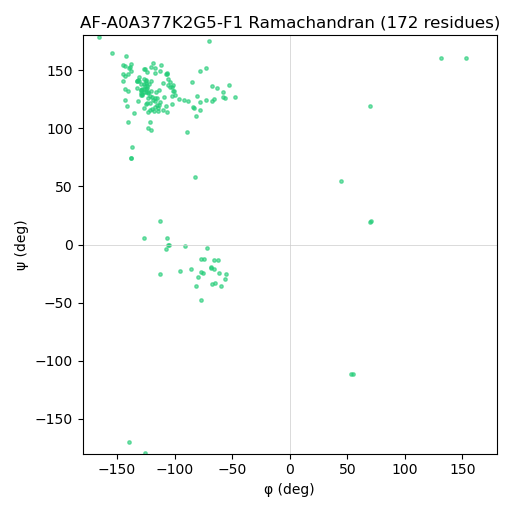 173 TRP A C 1
ATOM 1446 O O . TRP A 1 173 ? 2.950 -6.451 -7.823 1.00 34.78 173 TRP A O 1
ATOM 1456 N N . ARG A 1 174 ? 1.557 -5.148 -9.043 1.00 36.19 174 ARG A N 1
ATOM 1457 C CA . ARG A 1 174 ? 1.241 -6.181 -10.032 1.00 36.19 174 ARG A CA 1
ATOM 1458 C C . ARG A 1 174 ? 2.360 -6.254 -11.051 1.00 36.19 174 ARG A C 1
ATOM 1460 O O . ARG A 1 174 ? 2.943 -5.198 -11.357 1.00 36.19 174 ARG A O 1
#

Foldseek 3Di:
DKDKDKDKAFPDDDPFKTWIKIWMWMDDPHWIKIKIKIKMWGDDPQKIKMWMWMWMATPVQGWIKIKIKIWIDGDFKIKMKIWIDTPDDWDDDPVDPPGTDTPWTKMKIKMKGADPVGNQKIKIKMKIWTADPFDQPPHNVDGHHGDIDIDIDIGGHPDHCPVPPPDDDDDDDD

Mean predicted aligned error: 9.37 Å

InterPro domains:
  IPR003535 Intimin/invasin bacterial adhesion mediator protein [PR01369] (71-86)
  IPR003535 Intimin/invasin bacterial adhesion mediator protein [PR01369] (99-118)
  IPR024519 Inverse autotransporter, beta-domain [PF11924] (4-160)
  IPR038177 Inverse autotransporter, beta-domain superfamily [G3DSA:2.40.160.160] (1-169)
  IPR051715 Intimin/Invasin domain-containing protein [PTHR39576] (4-159)

Organism: Escherichia coli (NCBI:txid562)

pLDDT: mean 77.51, std 17.31, range [31.62, 94.62]

Solvent-accessible surface area (backbone atoms only — not comparable to full-atom values): 9408 Å² total; per-residue (Å²): 118,72,51,75,49,78,47,79,45,74,80,41,78,58,97,44,42,35,37,33,40,37,41,35,41,36,35,48,78,84,43,39,36,38,34,44,30,43,35,41,37,37,51,54,91,75,35,36,40,31,42,37,41,33,44,37,38,33,72,65,80,69,44,35,34,39,36,42,35,40,38,46,31,43,96,47,37,39,37,38,40,38,39,36,42,47,71,38,69,76,39,81,32,95,89,39,92,96,39,66,43,55,66,62,36,31,38,38,41,36,43,35,39,37,38,88,94,44,61,35,38,31,43,37,40,34,44,37,40,36,50,46,77,70,34,53,84,88,36,85,93,49,60,31,62,50,45,70,48,79,48,80,45,79,44,81,39,97,63,70,59,81,85,42,82,87,60,84,83,86,87,72,83,128

Nearest PDB structures (foldseek):
  4e1t-assembly1_A  TM=9.792E-01  e=3.513E-15  Yersinia pseudotuberculosis
  5g26-assembly1_A  TM=9.767E-01  e=1.876E-13  Escherichia coli O157
  7fdy-assembly1_A  TM=5.110E-01  e=1.821E-01  Escherichia coli
  2x9k-assembly1_A  TM=4.708E-01  e=3.804E-01  Escherichia coli K-12
  4qky-assembly1_A  TM=4.215E-01  e=2.459E+00  Bordetella pertussis Tohama I

Sequence (174 aa):
MAVSIDYFVPWYDNQTTVYFSQFSAQRKEDRTIGNIGLGVRYNFDKYLLGGNIFYDYDFTRGHRRLGLGAEAWTDYLKFSGNYYHPLSDWKDSEDFDFYEERPARGWDIRAEAWLPAYPQLGGKIVFEQYYGNEVALFGTDSLEKDPFAVTLGVKYQPVSAHCCRYRFQSWHWR